Protein AF-A0A7J9Q575-F1 (afdb_monomer)

Sequence (77 aa):
MIEICTVGGYNEVGKNMTAVNVDNEVVILDMGIHLESYIKYTEDEDIINVEPSELIKVGAVPDITKIEKWKNNVKAI

pLDDT: mean 93.91, std 7.43, range [61.81, 98.62]

Structure (mmCIF, N/CA/C/O backbone):
data_AF-A0A7J9Q575-F1
#
_entry.id   AF-A0A7J9Q575-F1
#
loop_
_atom_site.group_PDB
_atom_site.id
_atom_site.type_symbol
_atom_site.label_atom_id
_atom_site.label_alt_id
_atom_site.label_comp_id
_atom_site.label_asym_id
_atom_site.label_entity_id
_atom_site.label_seq_id
_atom_site.pdbx_PDB_ins_code
_atom_site.Cartn_x
_atom_site.Cartn_y
_atom_site.Cartn_z
_atom_site.occupancy
_atom_site.B_iso_or_equiv
_atom_site.auth_seq_id
_atom_site.auth_comp_id
_atom_site.auth_asym_id
_atom_site.auth_atom_id
_atom_site.pdbx_PDB_model_num
ATOM 1 N N . MET A 1 1 ? -16.922 3.347 12.861 1.00 88.88 1 MET A N 1
ATOM 2 C CA . MET A 1 1 ? -16.648 4.417 11.873 1.00 88.88 1 MET A CA 1
ATOM 3 C C . MET A 1 1 ? -15.840 3.804 10.745 1.00 88.88 1 MET A C 1
ATOM 5 O O . MET A 1 1 ? -14.915 3.057 11.035 1.00 88.88 1 MET A O 1
ATOM 9 N N . ILE A 1 2 ? -16.222 4.065 9.493 1.00 97.56 2 ILE A N 1
ATOM 10 C CA . ILE A 1 2 ? -15.516 3.552 8.312 1.00 97.56 2 ILE A CA 1
ATOM 11 C C . ILE A 1 2 ? -14.704 4.700 7.715 1.00 97.56 2 ILE A C 1
ATOM 13 O O . ILE A 1 2 ? -15.270 5.753 7.421 1.00 97.56 2 ILE A O 1
ATOM 17 N N . GLU A 1 3 ? -13.404 4.494 7.524 1.00 98.19 3 GLU A N 1
ATOM 18 C CA . GLU A 1 3 ? -12.530 5.402 6.780 1.00 98.19 3 GLU A CA 1
ATOM 19 C C . GLU A 1 3 ? -11.963 4.682 5.551 1.00 98.19 3 GLU A C 1
ATOM 21 O O . GLU A 1 3 ? -11.624 3.499 5.606 1.00 98.19 3 GLU A O 1
ATOM 26 N N . ILE A 1 4 ? -11.835 5.408 4.440 1.00 98.00 4 ILE A N 1
ATOM 27 C CA . ILE A 1 4 ? -11.265 4.899 3.188 1.00 98.00 4 ILE A CA 1
ATOM 28 C C . ILE A 1 4 ? -10.068 5.774 2.827 1.00 98.00 4 ILE A C 1
ATOM 30 O O . ILE A 1 4 ? -10.191 6.997 2.765 1.00 98.00 4 ILE A O 1
ATOM 34 N N . CYS A 1 5 ? -8.917 5.154 2.567 1.00 98.00 5 CYS A N 1
ATOM 35 C CA . CYS A 1 5 ? -7.741 5.828 2.029 1.00 98.00 5 CYS A CA 1
ATOM 36 C C . CYS A 1 5 ? -7.430 5.306 0.624 1.00 98.00 5 CYS A C 1
ATOM 38 O O . CYS A 1 5 ? -7.128 4.126 0.433 1.00 98.00 5 CYS A O 1
ATOM 40 N N . THR A 1 6 ? -7.490 6.207 -0.355 1.00 97.81 6 THR A N 1
ATOM 41 C CA . THR A 1 6 ? -7.126 5.962 -1.753 1.00 97.81 6 THR A CA 1
ATOM 42 C C . THR A 1 6 ? -5.601 6.035 -1.904 1.00 97.81 6 THR A C 1
ATOM 44 O O . THR A 1 6 ? -5.040 7.122 -2.077 1.00 97.81 6 THR A O 1
ATOM 47 N N . VAL A 1 7 ? -4.906 4.900 -1.778 1.00 97.69 7 VAL A N 1
ATOM 48 C CA . VAL A 1 7 ? -3.435 4.877 -1.682 1.00 97.69 7 VAL A CA 1
ATOM 49 C C . VAL A 1 7 ? -2.776 4.999 -3.061 1.00 97.69 7 VAL A C 1
ATOM 51 O O . VAL A 1 7 ? -1.915 5.869 -3.250 1.00 97.69 7 VAL A O 1
ATOM 54 N N . GLY A 1 8 ? -3.207 4.184 -4.031 1.00 97.38 8 GLY A N 1
ATOM 55 C CA . GLY A 1 8 ? -2.664 4.141 -5.395 1.00 97.38 8 GLY A CA 1
ATOM 56 C C . GLY A 1 8 ? -3.685 3.668 -6.440 1.00 97.38 8 GLY A C 1
ATOM 57 O O . GLY A 1 8 ? -4.675 3.030 -6.091 1.00 97.38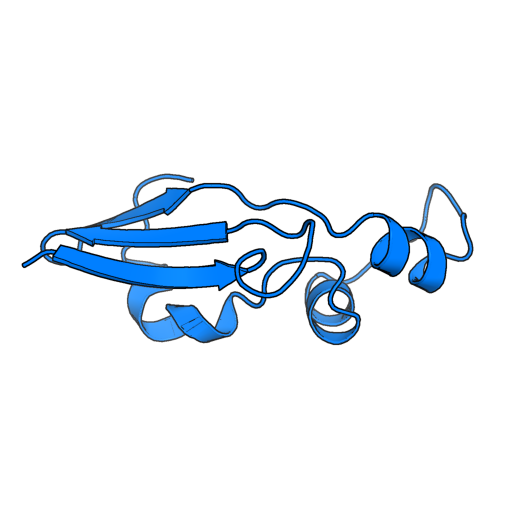 8 GLY A O 1
ATOM 58 N N . GLY A 1 9 ? -3.471 4.029 -7.712 1.00 97.06 9 GLY A N 1
ATOM 59 C CA . GLY A 1 9 ? -4.342 3.658 -8.844 1.00 97.06 9 GLY A CA 1
ATOM 60 C C . GLY A 1 9 ? -5.609 4.502 -9.029 1.00 97.06 9 GLY A C 1
ATOM 61 O O . GLY A 1 9 ? -6.444 4.195 -9.870 1.00 97.06 9 GLY A O 1
ATOM 62 N N . TYR A 1 10 ? -5.769 5.586 -8.263 1.00 97.44 10 TYR A N 1
ATOM 63 C CA . TYR A 1 10 ? -6.954 6.457 -8.340 1.00 97.44 10 TYR A CA 1
ATOM 64 C C . TYR A 1 10 ? -6.816 7.640 -9.309 1.00 97.44 10 TYR A C 1
ATOM 66 O O . TYR A 1 10 ? -7.822 8.225 -9.696 1.00 97.44 10 TYR A O 1
ATOM 74 N N . ASN A 1 11 ? -5.588 7.987 -9.707 1.00 95.38 11 ASN A N 1
ATOM 75 C CA . ASN A 1 11 ? -5.295 9.079 -10.648 1.00 95.38 11 ASN A CA 1
ATOM 76 C C . ASN A 1 11 ? -4.595 8.586 -11.929 1.00 95.38 11 ASN A C 1
ATOM 78 O O . ASN A 1 11 ? -4.205 9.397 -12.764 1.00 95.38 11 ASN A O 1
ATOM 82 N N . GLU A 1 12 ? -4.396 7.275 -12.070 1.00 94.31 12 GLU A N 1
ATOM 83 C CA . GLU A 1 12 ? -3.682 6.644 -13.184 1.00 94.31 12 GLU A CA 1
ATOM 84 C C . GLU A 1 12 ? -4.031 5.152 -13.272 1.00 94.31 12 GLU A C 1
ATOM 86 O O . GLU A 1 12 ? -4.685 4.612 -12.382 1.00 94.31 12 GLU A O 1
ATOM 91 N N . VAL A 1 13 ? -3.581 4.482 -14.333 1.00 95.88 13 VAL A N 1
ATOM 92 C CA . VAL A 1 13 ? -3.774 3.038 -14.514 1.00 95.88 13 VAL A CA 1
ATOM 93 C C . VAL A 1 13 ? -2.615 2.279 -13.874 1.00 95.88 13 VAL A C 1
ATOM 95 O O . VAL A 1 13 ? -1.481 2.429 -14.306 1.00 95.88 13 VAL A O 1
ATOM 98 N N . GLY A 1 14 ? -2.900 1.411 -12.902 1.00 96.62 14 GLY A N 1
ATOM 99 C CA . GLY A 1 14 ? -1.900 0.564 -12.243 1.00 96.62 14 GLY A CA 1
ATOM 100 C C . GLY A 1 14 ? -1.577 1.019 -10.821 1.00 96.62 14 GLY A C 1
ATOM 101 O O . GLY A 1 14 ? -2.128 2.000 -10.330 1.00 96.62 14 GLY A O 1
ATOM 102 N N . LYS A 1 15 ? -0.697 0.268 -10.139 1.00 96.56 15 LYS A N 1
ATOM 103 C CA . LYS A 1 15 ? -0.372 0.441 -8.706 1.00 96.56 15 LYS A CA 1
ATOM 104 C C . LYS A 1 15 ? -1.599 0.634 -7.802 1.00 96.56 15 LYS A C 1
ATOM 106 O O . LYS A 1 15 ? -1.628 1.507 -6.934 1.00 96.56 15 LYS A O 1
ATOM 111 N N . ASN A 1 16 ? -2.622 -0.185 -8.034 1.00 98.06 16 ASN A N 1
ATOM 112 C CA . ASN A 1 16 ? -3.868 -0.158 -7.276 1.00 98.06 16 ASN A CA 1
ATOM 113 C C . ASN A 1 16 ? -3.602 -0.502 -5.812 1.00 98.06 16 ASN A C 1
ATOM 115 O O . ASN A 1 16 ? -2.928 -1.494 -5.529 1.00 98.06 16 ASN A O 1
ATOM 119 N N . MET A 1 17 ? -4.133 0.311 -4.902 1.00 98.44 17 MET A N 1
ATOM 120 C CA . MET A 1 17 ? -4.183 -0.009 -3.478 1.00 98.44 17 MET A CA 1
ATOM 121 C C . MET A 1 17 ? -5.192 0.882 -2.765 1.00 98.44 17 MET A C 1
ATOM 123 O O . MET A 1 17 ? -5.203 2.107 -2.930 1.00 98.44 17 MET A O 1
ATOM 127 N N . THR A 1 18 ? -5.985 0.260 -1.902 1.00 98.62 18 THR A N 1
ATOM 128 C CA . THR A 1 18 ? -6.946 0.925 -1.020 1.00 98.62 18 THR A CA 1
ATOM 129 C C . THR A 1 18 ? -6.762 0.410 0.395 1.00 98.62 18 THR A C 1
ATOM 131 O O . THR A 1 18 ? -6.620 -0.791 0.594 1.00 98.62 18 THR A O 1
ATOM 134 N N . ALA A 1 19 ? -6.804 1.292 1.389 1.00 98.56 19 ALA A N 1
ATOM 135 C CA . ALA A 1 19 ? -6.891 0.876 2.784 1.00 98.56 19 ALA A CA 1
ATOM 136 C C . ALA A 1 19 ? -8.277 1.217 3.333 1.00 98.56 19 ALA A C 1
ATOM 138 O O . ALA A 1 19 ? -8.724 2.364 3.239 1.00 98.56 19 ALA A O 1
ATOM 139 N N . VAL A 1 20 ? -8.944 0.217 3.903 1.00 98.56 20 VAL A N 1
ATOM 140 C CA . VAL A 1 20 ? -10.248 0.356 4.553 1.00 98.56 20 VAL A CA 1
ATOM 141 C C . VAL A 1 20 ? -10.046 0.161 6.048 1.00 98.56 20 VAL A C 1
ATOM 143 O O . VAL A 1 20 ? -9.636 -0.913 6.478 1.00 98.56 20 VAL A O 1
ATOM 146 N N . ASN A 1 21 ? -10.319 1.200 6.835 1.00 98.31 21 ASN A N 1
ATOM 147 C CA . ASN A 1 21 ? -10.295 1.142 8.294 1.00 98.31 21 ASN A CA 1
ATOM 148 C C . ASN A 1 21 ? -11.730 1.040 8.819 1.00 98.31 21 ASN A C 1
ATOM 150 O O . ASN A 1 21 ? -12.551 1.923 8.557 1.00 98.31 21 ASN A O 1
ATOM 154 N N . VAL A 1 22 ? -12.022 -0.014 9.576 1.00 98.25 22 VAL A N 1
ATOM 155 C CA . VAL A 1 22 ? -13.279 -0.197 10.302 1.00 98.25 22 VAL A CA 1
ATOM 156 C C . VAL A 1 22 ? -12.943 -0.313 11.778 1.00 98.25 22 VAL A C 1
ATOM 158 O O . VAL A 1 22 ? -12.364 -1.302 12.207 1.00 98.25 22 VAL A O 1
ATOM 161 N N . ASP A 1 23 ? -13.282 0.714 12.556 1.00 96.75 23 ASP A N 1
ATOM 162 C CA . ASP A 1 23 ? -13.109 0.706 14.016 1.00 96.75 23 ASP A CA 1
ATOM 163 C C . ASP A 1 23 ? -11.689 0.311 14.483 1.00 96.75 23 ASP A C 1
ATOM 165 O O . ASP A 1 23 ? -11.5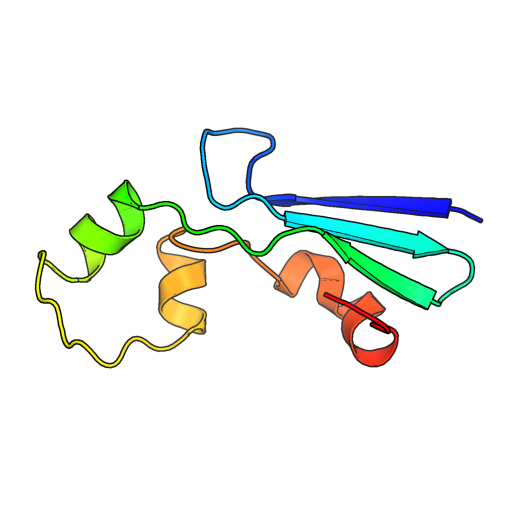17 -0.419 15.457 1.00 96.75 23 ASP A O 1
ATOM 169 N N . ASN A 1 24 ? -10.662 0.849 13.811 1.00 96.00 24 ASN A N 1
ATOM 170 C CA . ASN A 1 24 ? -9.235 0.577 14.032 1.00 96.00 24 ASN A CA 1
ATOM 171 C C . ASN A 1 24 ? -8.765 -0.821 13.609 1.00 96.00 24 ASN A C 1
ATOM 173 O O . ASN A 1 24 ? -7.664 -1.224 13.985 1.00 96.00 24 ASN A O 1
ATOM 177 N N . GLU A 1 25 ? -9.541 -1.542 12.809 1.00 98.31 25 GLU A N 1
ATOM 178 C CA . GLU A 1 25 ? -9.098 -2.732 12.092 1.00 98.31 25 GLU A CA 1
ATOM 179 C C . GLU A 1 25 ? -8.987 -2.412 10.607 1.00 98.31 25 GLU A C 1
ATOM 181 O O . GLU A 1 25 ? -9.927 -1.923 9.981 1.00 98.31 25 GLU A O 1
ATOM 186 N N . VAL A 1 26 ? -7.803 -2.650 10.047 1.00 98.56 26 VAL A N 1
ATOM 187 C CA . VAL A 1 26 ? -7.469 -2.179 8.705 1.00 98.56 26 VAL A CA 1
ATOM 188 C C . VAL A 1 26 ? -7.340 -3.370 7.769 1.00 98.56 26 VAL A C 1
ATOM 190 O O . VAL A 1 26 ? -6.614 -4.321 8.055 1.00 98.56 26 VAL A O 1
ATOM 193 N N . VAL A 1 27 ? -8.029 -3.310 6.635 1.00 98.62 27 VAL A N 1
ATOM 194 C CA . VAL A 1 27 ? -7.861 -4.247 5.523 1.00 98.62 27 VAL A CA 1
ATOM 195 C C . VAL A 1 27 ? -7.261 -3.482 4.355 1.00 98.62 27 VAL A C 1
ATOM 197 O O . VAL A 1 27 ? -7.766 -2.425 3.966 1.00 98.62 27 VAL A O 1
ATOM 200 N N . ILE A 1 28 ? -6.163 -4.005 3.821 1.00 98.56 28 ILE A N 1
ATOM 201 C CA . ILE A 1 28 ? -5.586 -3.533 2.568 1.00 98.56 28 ILE A CA 1
ATOM 202 C C . ILE A 1 28 ? -6.255 -4.299 1.432 1.00 98.56 28 ILE A C 1
ATOM 204 O O . ILE A 1 28 ? -6.493 -5.494 1.542 1.00 98.56 28 ILE A O 1
ATOM 208 N N . LEU A 1 29 ? -6.600 -3.589 0.366 1.00 98.50 29 LEU A N 1
ATOM 209 C CA . LEU A 1 29 ? -7.149 -4.145 -0.860 1.00 98.50 29 LEU A CA 1
ATOM 210 C C . LEU A 1 29 ? -6.199 -3.783 -1.994 1.00 98.50 29 LEU A C 1
ATOM 212 O O . LEU A 1 29 ? -5.996 -2.594 -2.256 1.00 98.50 29 LEU A O 1
ATOM 216 N N . ASP A 1 30 ? -5.672 -4.810 -2.655 1.00 97.81 30 ASP A N 1
ATOM 217 C CA . ASP A 1 30 ? -4.619 -4.751 -3.669 1.00 97.81 30 ASP A CA 1
ATOM 218 C C . ASP A 1 30 ? -3.291 -4.141 -3.193 1.00 97.81 30 ASP A C 1
ATOM 220 O O . ASP A 1 30 ? -3.205 -3.270 -2.329 1.00 97.81 30 ASP A O 1
ATOM 224 N N . MET A 1 31 ? -2.225 -4.587 -3.846 1.00 96.19 31 MET A N 1
ATOM 225 C CA . MET A 1 31 ? -0.907 -3.959 -3.840 1.00 96.19 31 MET A CA 1
ATOM 226 C C . MET A 1 31 ? -0.314 -4.094 -5.242 1.00 96.19 31 MET A C 1
ATOM 228 O O . MET A 1 31 ? 0.655 -4.814 -5.473 1.00 96.19 31 MET A O 1
AT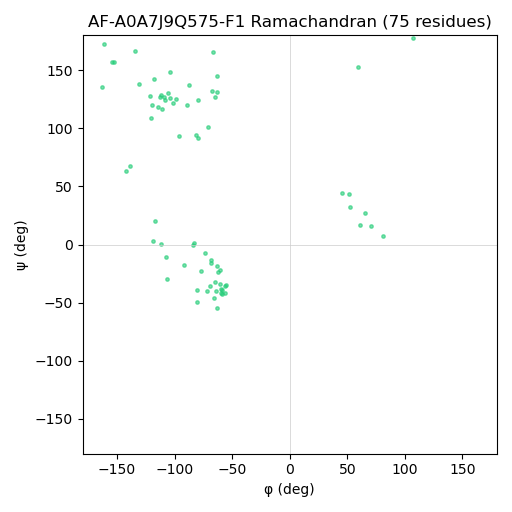OM 232 N N . GLY A 1 32 ? -0.983 -3.474 -6.211 1.00 96.44 32 GLY A N 1
ATOM 233 C CA . GLY A 1 32 ? -0.638 -3.611 -7.620 1.00 96.44 32 GLY A CA 1
ATOM 234 C C . GLY A 1 32 ? 0.716 -2.994 -7.971 1.00 96.44 32 GLY A C 1
ATOM 235 O O . GLY A 1 32 ? 1.253 -2.159 -7.246 1.00 96.44 32 GLY A O 1
ATOM 236 N N . ILE A 1 33 ? 1.227 -3.340 -9.150 1.00 95.56 33 ILE A N 1
ATOM 237 C CA . ILE A 1 33 ? 2.416 -2.724 -9.746 1.00 95.56 33 ILE A CA 1
ATOM 238 C C . ILE A 1 33 ? 2.008 -1.768 -10.874 1.00 95.56 33 ILE A C 1
ATOM 240 O O . ILE A 1 33 ? 1.000 -1.972 -11.554 1.00 95.56 33 ILE A O 1
ATOM 244 N N . HIS A 1 34 ? 2.781 -0.710 -11.080 1.00 96.88 34 HIS A N 1
ATOM 245 C CA . HIS A 1 34 ? 2.757 0.102 -12.287 1.00 96.88 34 HIS A CA 1
ATOM 246 C C . HIS A 1 34 ? 3.874 -0.388 -13.215 1.00 96.88 34 HIS A C 1
ATOM 248 O O . HIS A 1 34 ? 5.032 0.014 -13.085 1.00 96.88 34 HIS A O 1
ATOM 254 N N . LEU A 1 35 ? 3.522 -1.306 -14.121 1.00 94.00 35 LEU A N 1
ATOM 255 C CA . LEU A 1 35 ? 4.485 -2.079 -14.911 1.00 94.00 35 LEU A CA 1
ATOM 256 C C . LEU A 1 35 ? 5.418 -1.197 -15.752 1.00 94.00 35 LEU A C 1
ATOM 258 O O . LEU A 1 35 ? 6.613 -1.456 -15.812 1.00 94.00 35 LEU A O 1
ATOM 262 N N . GLU A 1 36 ? 4.901 -0.119 -16.343 1.00 93.81 36 GLU A N 1
ATOM 263 C CA . GLU A 1 36 ? 5.718 0.794 -17.148 1.00 93.81 36 GLU A CA 1
ATOM 264 C C . GLU A 1 36 ? 6.797 1.499 -16.309 1.00 93.81 36 GLU A C 1
ATOM 266 O O . GLU A 1 36 ? 7.931 1.642 -16.761 1.00 93.81 36 GLU A O 1
ATOM 271 N N . SER A 1 37 ? 6.476 1.912 -15.078 1.00 94.31 37 SER A N 1
ATOM 272 C CA . SER A 1 37 ? 7.469 2.522 -14.176 1.00 94.31 37 SER A CA 1
ATOM 273 C C . SER A 1 37 ? 8.493 1.503 -13.699 1.00 94.31 37 SER A C 1
ATOM 275 O O . SER A 1 37 ? 9.660 1.843 -13.542 1.00 94.31 37 SER A O 1
ATOM 277 N N . TYR A 1 38 ? 8.053 0.263 -13.476 1.00 93.12 38 TYR A N 1
ATOM 278 C CA . TYR A 1 38 ? 8.930 -0.830 -13.081 1.00 93.12 38 TYR A CA 1
ATOM 279 C C . TYR A 1 38 ? 9.958 -1.146 -14.173 1.00 93.12 38 TYR A C 1
ATOM 281 O O . TYR A 1 38 ? 11.148 -1.039 -13.907 1.00 93.12 38 TYR A O 1
ATOM 289 N N . ILE A 1 39 ? 9.515 -1.412 -15.409 1.00 92.31 39 ILE A N 1
ATOM 290 C CA . ILE A 1 39 ? 10.403 -1.734 -16.543 1.00 92.31 39 ILE A CA 1
ATOM 291 C C . ILE A 1 39 ? 11.397 -0.598 -16.810 1.00 92.31 39 ILE A C 1
ATOM 293 O O . ILE A 1 39 ? 12.583 -0.840 -17.014 1.00 92.31 39 ILE A O 1
ATOM 297 N N . LYS A 1 40 ? 10.934 0.661 -16.770 1.00 92.31 40 LYS A N 1
ATOM 298 C CA . LYS A 1 40 ? 11.813 1.831 -16.940 1.00 92.31 40 LYS A CA 1
ATOM 299 C C . LYS A 1 40 ? 12.895 1.919 -15.867 1.00 92.31 40 LYS A C 1
ATOM 301 O O . LYS A 1 40 ? 13.971 2.426 -16.155 1.00 92.31 40 LYS A O 1
ATOM 306 N N . TYR A 1 41 ? 12.594 1.493 -14.644 1.00 91.69 41 TYR A N 1
ATOM 307 C CA . TYR A 1 4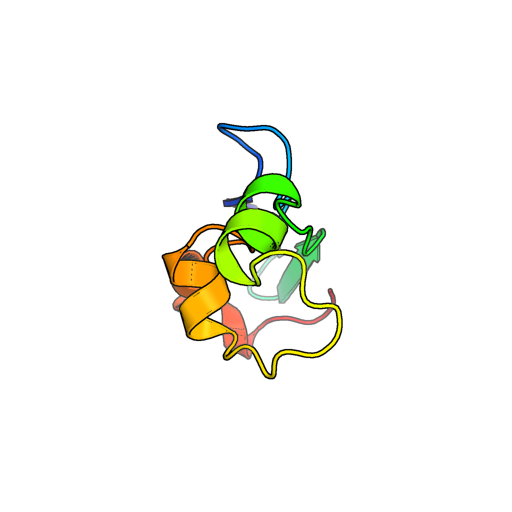1 ? 13.545 1.527 -13.539 1.00 91.69 41 TYR A CA 1
ATOM 308 C C . TYR A 1 41 ? 14.520 0.350 -13.575 1.00 91.69 41 TYR A C 1
ATOM 310 O O . TYR A 1 41 ? 15.694 0.533 -13.272 1.00 91.69 41 TYR A O 1
ATOM 318 N N . THR A 1 42 ? 14.049 -0.844 -13.939 1.00 89.81 42 THR A N 1
ATOM 319 C CA . THR A 1 42 ? 14.893 -2.042 -13.997 1.00 89.81 42 THR A CA 1
ATOM 320 C C . THR A 1 42 ? 15.670 -2.176 -15.302 1.00 89.81 42 THR A C 1
ATOM 322 O O . THR A 1 42 ? 16.380 -3.156 -15.473 1.00 89.81 42 THR A O 1
ATOM 325 N N . GLU A 1 43 ? 15.519 -1.233 -16.235 1.00 87.06 43 GLU A N 1
ATOM 326 C CA . GLU A 1 43 ? 16.108 -1.311 -17.579 1.00 87.06 4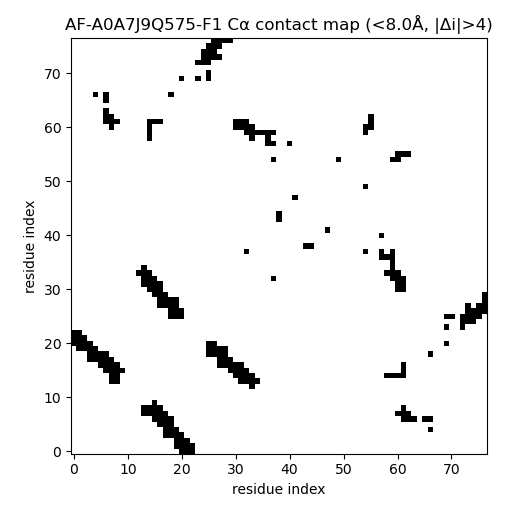3 GLU A CA 1
ATOM 327 C C . GLU A 1 43 ? 15.773 -2.634 -18.299 1.00 87.06 43 GLU A C 1
ATOM 329 O O . GLU A 1 43 ? 16.557 -3.132 -19.102 1.00 87.06 43 GLU A O 1
ATOM 334 N N . ASP A 1 44 ? 14.586 -3.191 -18.018 1.00 74.50 44 ASP A N 1
ATOM 335 C CA . ASP A 1 44 ? 14.121 -4.494 -18.526 1.00 74.50 44 ASP A CA 1
ATOM 336 C C . ASP A 1 44 ? 14.996 -5.698 -18.097 1.00 74.50 44 ASP A C 1
ATOM 338 O O . ASP A 1 44 ? 14.903 -6.784 -18.666 1.00 74.50 44 ASP A O 1
ATOM 342 N N . GLU A 1 45 ? 15.848 -5.539 -17.074 1.00 78.62 45 GLU A N 1
ATOM 343 C CA . GLU A 1 45 ? 16.575 -6.659 -16.476 1.00 78.62 45 GLU A CA 1
ATOM 344 C C . GLU A 1 45 ? 15.678 -7.437 -15.499 1.00 78.62 45 GLU A C 1
ATOM 346 O O . GLU A 1 45 ? 15.157 -6.898 -14.518 1.00 78.62 45 GLU A O 1
ATOM 351 N N . ASP A 1 46 ? 15.549 -8.744 -15.734 1.00 62.41 46 ASP A N 1
ATOM 352 C CA . ASP A 1 46 ? 14.662 -9.639 -14.975 1.00 62.41 46 ASP A CA 1
ATOM 353 C C . ASP A 1 46 ? 15.090 -9.872 -13.509 1.00 62.41 46 ASP A C 1
ATOM 355 O O . ASP A 1 46 ? 14.310 -10.393 -12.708 1.00 62.41 46 ASP A O 1
ATOM 359 N N . ILE A 1 47 ? 16.337 -9.551 -13.135 1.00 61.81 47 ILE A N 1
ATOM 360 C CA . ILE A 1 47 ? 16.922 -9.918 -11.832 1.00 61.81 47 ILE A CA 1
ATOM 361 C C . ILE A 1 47 ? 17.732 -8.752 -11.252 1.00 61.81 47 ILE A C 1
ATOM 363 O O . ILE A 1 47 ? 18.950 -8.830 -11.088 1.00 61.81 47 ILE A O 1
ATOM 367 N N . ILE A 1 48 ? 17.040 -7.674 -10.889 1.00 72.75 48 ILE A N 1
ATOM 368 C CA . ILE A 1 48 ? 17.611 -6.604 -10.065 1.00 72.75 48 ILE A CA 1
ATOM 369 C C . ILE A 1 48 ? 17.033 -6.711 -8.657 1.00 72.75 48 ILE A C 1
ATOM 371 O O . ILE A 1 48 ? 15.821 -6.798 -8.461 1.00 72.75 48 ILE A O 1
ATOM 375 N N . ASN A 1 49 ? 17.909 -6.685 -7.652 1.00 77.00 49 ASN A N 1
ATOM 376 C CA . ASN A 1 49 ? 17.484 -6.510 -6.268 1.00 77.00 49 ASN A CA 1
ATOM 377 C C . ASN A 1 49 ? 17.013 -5.063 -6.097 1.00 77.00 49 ASN A C 1
ATOM 379 O O . ASN A 1 49 ? 17.834 -4.152 -5.989 1.00 77.00 49 ASN A O 1
ATOM 383 N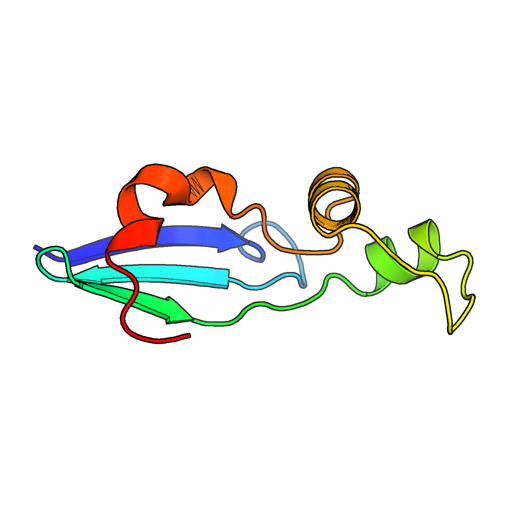 N . VAL A 1 50 ? 15.696 -4.852 -6.110 1.00 83.25 50 VAL A N 1
ATOM 384 C CA . VAL A 1 50 ? 15.116 -3.521 -5.941 1.00 83.25 50 VAL A CA 1
ATOM 385 C C . VAL A 1 50 ? 14.649 -3.317 -4.508 1.00 83.25 50 VAL A C 1
ATOM 387 O O . VAL A 1 50 ? 13.823 -4.068 -3.991 1.00 83.25 50 VAL A O 1
ATOM 390 N N . GLU A 1 51 ? 15.141 -2.255 -3.879 1.00 90.12 51 GLU A N 1
ATOM 391 C CA . GLU A 1 51 ? 14.661 -1.824 -2.571 1.00 90.12 51 GLU A CA 1
ATOM 392 C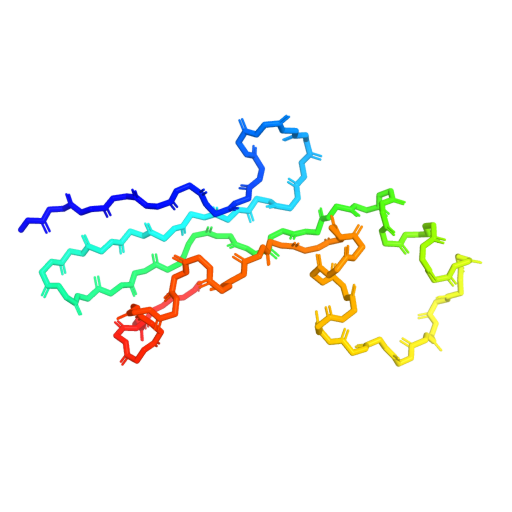 C . GLU A 1 51 ? 13.208 -1.314 -2.670 1.00 90.12 51 GLU A C 1
ATOM 394 O O . GLU A 1 51 ? 12.917 -0.455 -3.509 1.00 90.12 51 GLU A O 1
ATOM 399 N N . PRO A 1 52 ? 12.278 -1.743 -1.791 1.00 89.44 52 PRO A N 1
ATOM 400 C CA . PRO A 1 52 ? 10.877 -1.306 -1.843 1.00 89.44 52 PRO A CA 1
ATOM 401 C C . PRO A 1 52 ? 10.704 0.218 -1.809 1.00 89.44 52 PRO A C 1
ATOM 403 O O . PRO A 1 52 ? 9.814 0.770 -2.453 1.00 89.44 52 PRO A O 1
ATOM 406 N N . SER A 1 53 ? 11.579 0.913 -1.077 1.00 93.94 53 SER A N 1
ATOM 407 C CA . SER A 1 53 ? 11.572 2.377 -1.013 1.00 93.94 53 SER A CA 1
ATOM 408 C C . SER A 1 53 ? 11.895 3.041 -2.355 1.00 93.94 53 SER A C 1
ATOM 410 O O . SER A 1 53 ? 11.330 4.091 -2.655 1.00 93.94 53 SER A O 1
ATOM 412 N N . GLU A 1 54 ? 12.735 2.424 -3.189 1.00 94.19 54 GLU A N 1
ATOM 413 C CA . GLU A 1 54 ? 13.027 2.913 -4.538 1.00 94.19 54 GLU A CA 1
ATOM 414 C C . GLU A 1 54 ? 11.830 2.695 -5.464 1.00 94.19 54 GLU A C 1
ATOM 416 O O . GLU A 1 54 ? 11.452 3.612 -6.189 1.00 94.19 54 GLU A O 1
ATOM 421 N N . LEU A 1 55 ? 11.140 1.551 -5.357 1.00 94.75 55 LEU A N 1
ATOM 422 C CA . LEU A 1 55 ? 9.902 1.300 -6.108 1.00 94.75 55 LEU A CA 1
ATOM 423 C C . LEU A 1 55 ? 8.808 2.329 -5.792 1.00 94.75 55 LEU A C 1
ATOM 425 O O . LEU A 1 55 ? 8.087 2.755 -6.696 1.00 94.75 55 LEU A O 1
ATOM 429 N N . ILE A 1 56 ? 8.687 2.753 -4.529 1.00 95.94 56 ILE A N 1
ATOM 430 C CA . ILE A 1 56 ? 7.765 3.830 -4.135 1.00 95.94 56 ILE A CA 1
ATOM 431 C C . ILE A 1 56 ? 8.208 5.158 -4.761 1.00 95.94 56 ILE A C 1
ATOM 433 O O . ILE A 1 56 ? 7.382 5.861 -5.344 1.00 95.94 56 ILE A O 1
ATOM 437 N N . LYS A 1 57 ? 9.506 5.492 -4.693 1.00 95.75 57 LYS A N 1
ATOM 438 C CA . LYS A 1 57 ? 10.060 6.740 -5.252 1.00 95.75 57 LYS A CA 1
ATOM 439 C C . LYS A 1 57 ? 9.833 6.866 -6.757 1.00 95.75 57 LYS A C 1
ATOM 441 O O . LYS A 1 57 ? 9.471 7.944 -7.217 1.00 95.75 57 LYS A O 1
ATOM 446 N N . VAL A 1 58 ? 10.014 5.784 -7.516 1.0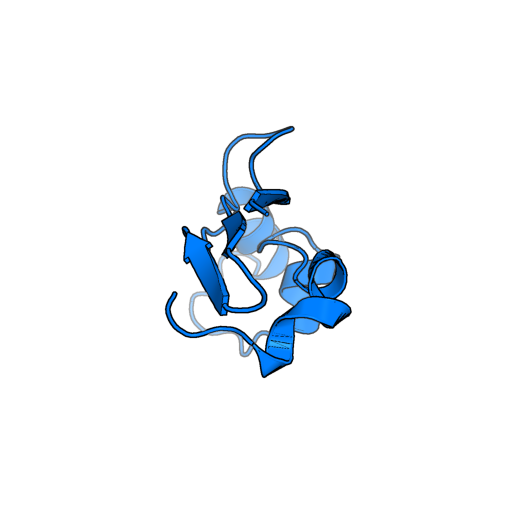0 95.44 58 VAL A N 1
ATOM 447 C CA . VAL A 1 58 ? 9.778 5.773 -8.974 1.00 95.44 58 VAL A CA 1
ATOM 448 C C . VAL A 1 58 ? 8.311 5.547 -9.344 1.00 95.44 58 VAL A C 1
ATOM 450 O O . VAL A 1 58 ? 7.955 5.498 -10.522 1.00 95.44 58 VAL A O 1
ATOM 453 N N . GLY A 1 59 ? 7.436 5.410 -8.344 1.00 95.88 59 GLY A N 1
ATOM 454 C CA . GLY A 1 59 ? 6.007 5.211 -8.540 1.00 95.88 59 GLY A CA 1
ATOM 455 C C . GLY A 1 59 ? 5.666 3.881 -9.210 1.00 95.88 59 GLY A C 1
ATOM 456 O O . GLY A 1 59 ? 4.642 3.804 -9.884 1.00 95.88 59 GLY A O 1
ATOM 457 N N . ALA A 1 60 ? 6.509 2.858 -9.055 1.00 96.44 60 ALA A N 1
ATOM 458 C CA . ALA A 1 60 ? 6.246 1.501 -9.528 1.00 96.44 60 ALA A CA 1
ATOM 459 C C . ALA A 1 60 ? 5.264 0.746 -8.621 1.00 96.44 60 ALA A C 1
ATOM 461 O O . ALA A 1 60 ? 4.602 -0.178 -9.080 1.00 96.44 60 ALA A O 1
ATOM 462 N N . VAL A 1 61 ? 5.130 1.140 -7.354 1.00 97.00 61 VAL A N 1
ATOM 463 C CA . VAL A 1 61 ? 4.189 0.549 -6.387 1.00 97.00 61 VAL A CA 1
ATOM 464 C C . VAL A 1 61 ? 3.455 1.656 -5.609 1.00 97.00 61 VAL A C 1
ATOM 466 O O . VAL A 1 61 ? 3.855 2.823 -5.688 1.00 97.00 61 VAL A O 1
ATOM 469 N N . PRO A 1 62 ? 2.365 1.345 -4.883 1.00 97.75 62 PRO A N 1
ATOM 470 C CA . PRO A 1 62 ? 1.644 2.328 -4.086 1.00 97.75 62 PRO A CA 1
ATOM 471 C C . PRO A 1 62 ? 2.508 2.901 -2.955 1.00 97.75 62 PRO A C 1
ATOM 473 O O . PRO A 1 62 ? 3.293 2.194 -2.325 1.00 97.75 62 PRO A O 1
ATOM 476 N N . ASP A 1 63 ? 2.310 4.182 -2.649 1.00 96.81 63 ASP A N 1
ATOM 477 C CA . ASP A 1 63 ? 3.001 4.856 -1.550 1.00 96.81 63 ASP A CA 1
ATOM 478 C C . ASP A 1 63 ? 2.322 4.566 -0.202 1.00 96.81 63 ASP A C 1
ATOM 480 O O . ASP A 1 63 ? 1.372 5.242 0.207 1.00 96.81 63 ASP A O 1
ATOM 484 N N . ILE A 1 64 ? 2.830 3.548 0.497 1.00 95.75 64 ILE A N 1
ATOM 485 C CA . ILE A 1 64 ? 2.300 3.094 1.790 1.00 95.75 64 ILE A CA 1
ATOM 486 C C . ILE A 1 64 ? 2.517 4.096 2.932 1.00 95.75 64 ILE A C 1
ATOM 488 O O . ILE A 1 64 ? 1.876 3.969 3.975 1.00 95.75 64 ILE A O 1
ATOM 492 N N . THR A 1 65 ? 3.363 5.120 2.759 1.00 96.19 65 THR A N 1
ATOM 493 C CA . THR A 1 65 ? 3.590 6.131 3.809 1.00 96.19 65 THR A CA 1
ATOM 494 C C . THR A 1 65 ? 2.310 6.911 4.134 1.00 96.19 65 THR A C 1
ATOM 496 O O . THR A 1 65 ? 2.118 7.370 5.261 1.00 96.19 65 THR A O 1
ATOM 499 N N . LYS A 1 66 ? 1.362 6.959 3.186 1.00 96.00 66 LYS A N 1
ATOM 500 C CA . LYS A 1 66 ? 0.023 7.549 3.344 1.00 96.00 66 LYS A CA 1
ATOM 501 C C . LYS A 1 66 ? -0.824 6.885 4.433 1.00 96.00 66 LYS A C 1
ATOM 503 O O . LYS A 1 66 ? -1.753 7.509 4.943 1.00 96.00 66 LYS A O 1
ATOM 508 N N . ILE A 1 67 ? -0.514 5.639 4.795 1.00 96.69 67 ILE A N 1
ATOM 509 C CA . ILE A 1 67 ? -1.245 4.855 5.799 1.00 96.69 67 ILE A CA 1
ATOM 510 C C . ILE A 1 67 ? -0.379 4.499 7.013 1.00 96.69 67 ILE A C 1
ATOM 512 O O . ILE A 1 67 ? -0.725 3.587 7.759 1.00 96.69 67 ILE A O 1
ATOM 516 N N . GLU A 1 68 ? 0.721 5.219 7.268 1.00 96.50 68 GLU A N 1
ATOM 517 C CA . GLU A 1 68 ? 1.644 4.885 8.368 1.00 96.50 68 GLU A CA 1
ATOM 518 C C . GLU A 1 68 ? 0.928 4.825 9.732 1.00 96.50 68 GLU A C 1
ATOM 520 O O . GLU A 1 68 ? 1.187 3.931 10.536 1.00 96.50 68 GLU A O 1
ATOM 525 N N . LYS A 1 69 ? -0.074 5.692 9.956 1.00 95.94 69 LYS A N 1
ATOM 526 C CA . LYS A 1 69 ? -0.921 5.683 11.167 1.00 95.94 69 LYS A CA 1
ATOM 527 C C . LYS A 1 69 ? -1.760 4.407 11.358 1.00 95.94 69 LYS A C 1
ATOM 529 O O . LYS A 1 69 ? -2.252 4.166 12.454 1.00 95.94 69 LYS A O 1
ATOM 534 N N . TRP A 1 70 ? -1.964 3.622 10.303 1.00 96.81 70 TRP A N 1
ATOM 535 C CA . TRP A 1 70 ? -2.828 2.436 10.260 1.00 96.81 70 TRP A CA 1
ATOM 536 C C . TRP A 1 70 ? -2.042 1.121 10.200 1.00 96.81 70 TRP A C 1
ATOM 538 O O . TRP A 1 70 ? -2.612 0.049 10.385 1.00 96.81 70 TRP A O 1
ATOM 548 N N . LYS A 1 71 ? -0.727 1.188 9.981 1.00 95.50 71 LYS A N 1
ATOM 549 C CA . LYS A 1 71 ? 0.149 0.040 9.710 1.00 95.50 71 LYS A CA 1
ATOM 550 C C . LYS A 1 71 ? 0.117 -1.048 10.786 1.00 95.50 71 LYS A C 1
ATOM 552 O O . LYS A 1 71 ? 0.043 -2.227 10.459 1.00 95.50 71 LYS A O 1
ATOM 557 N N . ASN A 1 72 ? 0.102 -0.662 12.062 1.00 97.56 72 ASN A N 1
ATOM 558 C CA . ASN A 1 72 ? 0.065 -1.605 13.193 1.00 97.56 72 ASN A CA 1
ATOM 559 C C . ASN A 1 72 ? -1.307 -2.274 13.392 1.00 97.56 72 ASN A C 1
ATOM 561 O O . ASN A 1 72 ? -1.453 -3.170 14.221 1.00 97.56 72 ASN A O 1
ATOM 565 N N . ASN A 1 73 ? -2.312 -1.833 12.639 1.00 97.88 73 ASN A N 1
ATOM 566 C CA . ASN A 1 73 ? -3.702 -2.237 12.778 1.00 97.88 73 ASN A CA 1
ATOM 567 C C . ASN A 1 73 ? -4.187 -3.075 11.586 1.00 97.88 73 ASN A C 1
ATOM 569 O O . ASN A 1 73 ? -5.348 -3.491 11.563 1.00 97.88 73 ASN A O 1
ATOM 573 N N . VAL A 1 74 ? -3.306 -3.336 10.613 1.00 98.19 74 VAL A N 1
ATOM 574 C CA . VAL A 1 74 ? -3.598 -4.165 9.442 1.00 98.19 74 VAL A CA 1
ATOM 575 C C . VAL A 1 74 ? -3.863 -5.607 9.874 1.00 98.19 74 VAL A C 1
ATOM 577 O O . VAL A 1 74 ? -3.066 -6.213 10.589 1.00 98.19 74 VAL A O 1
ATOM 580 N N . LYS A 1 75 ? -5.007 -6.147 9.448 1.00 98.38 75 LYS A N 1
ATOM 581 C CA . LYS A 1 75 ? -5.460 -7.516 9.736 1.00 98.38 75 LYS A CA 1
ATOM 582 C C . LYS A 1 75 ? -5.345 -8.438 8.529 1.00 98.38 75 LYS A C 1
ATOM 584 O O . LYS A 1 75 ? -5.163 -9.638 8.708 1.00 98.38 75 LYS A O 1
ATOM 589 N N . ALA A 1 76 ? -5.461 -7.880 7.326 1.00 98.12 76 ALA A N 1
ATOM 590 C CA . ALA A 1 76 ? -5.400 -8.606 6.065 1.00 98.12 76 ALA A CA 1
ATOM 591 C C . ALA A 1 76 ? -4.932 -7.693 4.920 1.00 98.12 76 ALA A C 1
ATOM 593 O O . ALA A 1 76 ? -5.066 -6.466 5.008 1.00 98.12 76 ALA A O 1
ATOM 594 N N . ILE A 1 77 ? -4.393 -8.326 3.876 1.00 95.62 77 ILE A N 1
ATOM 595 C CA . ILE A 1 77 ? -3.961 -7.751 2.594 1.00 95.62 77 ILE A CA 1
ATOM 596 C C . ILE A 1 77 ? -4.516 -8.642 1.482 1.00 95.62 77 ILE A C 1
ATOM 598 O O . ILE A 1 77 ? -4.513 -9.876 1.706 1.00 95.62 77 ILE A O 1
#

Radius of gyration: 13.64 Å; Cα contacts (8 Å, |Δi|>4): 132; chains: 1; bounding box: 34×19×33 Å

Mean predicted aligned error: 3.46 Å

Foldseek 3Di:
DKDKDFFDCPVHHWQGWIWIADPLAIEIDDWTFPVVLVCVVCVVDPDDPDDVVVCVVSVRTTDCVSCPVNVVRYDYD

Secondary structure (DSSP, 8-state):
-EEEEEEESSSSSS--EEEEEETTEEEEE-----HHHHHHHHTT-S-----HHHHHHTTSS--GGGGGGGGGGEEE-

Solvent-accessible surface are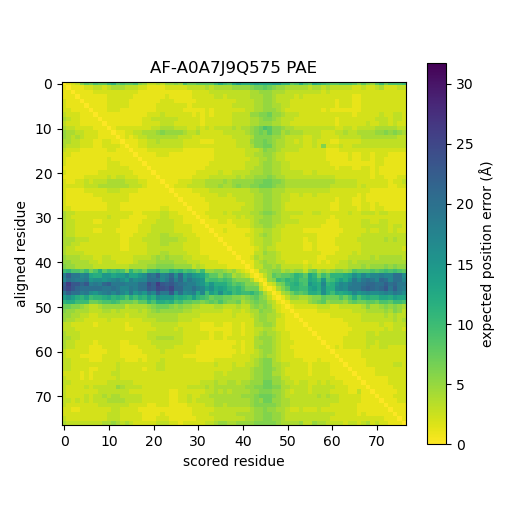a (backbone atoms only — not comparable to full-atom values): 4417 Å² total; per-residue (Å²): 103,80,49,80,43,86,52,24,41,84,93,53,88,44,10,34,21,36,41,40,32,49,74,76,41,23,37,41,45,67,81,32,56,16,62,71,41,39,39,69,70,48,73,71,51,93,82,69,94,72,56,70,70,55,35,34,75,63,52,17,30,46,50,63,74,84,45,58,96,45,58,94,33,55,77,49,109

Nearest PDB structures (foldseek):
  5ws2-assembly1_B  TM=8.261E-01  e=7.062E-05  Methanolobus psychrophilus R15
  5ws2-assembly1_A  TM=7.895E-01  e=6.211E-05  Methanolobus psychrophilus R15
  5hab-assembly1_A-2  TM=8.207E-01  e=1.180E-04  Methanolobus psychrophilus R15
  7ycx-assembly1_K  TM=6.565E-01  e=1.563E-01  Homo sapiens